Protein AF-A0A066WZS2-F1 (afdb_monomer_lite)

Secondary structure (DSSP, 8-state):
-HHHHHHHHHHHHHTTHHHHHHHHHHHTTT---TTS-HHHHHHHHHHHHHHHHIIIIIS---SSSPPPHHHHHHHHHHHHHHHHHTT----HHHHHHHHHHHHHHHHHH-TT----HHHHHHHHHHHHHHHHTT-SPPPPS----

Sequence (145 aa):
MAQTEANAAMNAMVSNADALRLEIRRRSKTFQPTSLSPSMNELLAHWKVRFDRFRHEILKKSPSETPTGEDVEACFWVMHRYMEKNGEKVSYWYYKNGLEVVLMNLTFYHHDFQWTAHNRLRLDGLFNRLFLSGVFKEEPKNITR

Radius of gyration: 15.4 Å; chains: 1; bounding box: 38×42×36 Å

Structure (mmCIF, N/CA/C/O backbone):
data_AF-A0A066WZS2-F1
#
_entry.id   AF-A0A066WZS2-F1
#
loop_
_atom_site.group_PDB
_atom_site.id
_atom_site.type_symbol
_atom_site.label_atom_id
_atom_site.label_alt_id
_atom_site.label_comp_id
_atom_site.label_asym_id
_atom_site.label_entity_id
_atom_site.label_seq_id
_atom_site.pdbx_PDB_ins_code
_atom_site.Cartn_x
_atom_site.Cartn_y
_atom_site.Cartn_z
_atom_site.occupancy
_atom_site.B_iso_or_equiv
_atom_site.auth_seq_id
_atom_site.auth_comp_id
_atom_site.auth_asym_id
_atom_site.auth_atom_id
_atom_site.pdbx_PDB_model_num
ATOM 1 N N . MET A 1 1 ? 6.261 -18.640 6.075 1.00 40.22 1 MET A N 1
ATOM 2 C CA . MET A 1 1 ? 7.458 -17.803 5.823 1.00 40.22 1 MET A CA 1
ATOM 3 C C . MET A 1 1 ? 7.118 -16.318 5.646 1.00 40.22 1 MET A C 1
ATOM 5 O O . MET A 1 1 ? 7.814 -15.508 6.231 1.00 40.22 1 MET A O 1
ATOM 9 N N . ALA A 1 2 ? 6.002 -15.945 5.001 1.00 44.50 2 ALA A N 1
ATOM 10 C CA . ALA A 1 2 ? 5.574 -14.540 4.849 1.00 44.50 2 ALA A CA 1
ATOM 11 C C . ALA A 1 2 ? 5.341 -13.745 6.164 1.00 44.50 2 ALA A C 1
ATOM 13 O O . ALA A 1 2 ? 5.506 -12.528 6.195 1.00 44.50 2 ALA A O 1
ATOM 14 N N . GLN A 1 3 ? 4.983 -14.410 7.273 1.00 40.94 3 GLN A N 1
ATOM 15 C CA . GLN A 1 3 ? 4.723 -13.754 8.567 1.00 40.94 3 GLN A CA 1
ATOM 16 C C . GLN A 1 3 ? 5.983 -13.112 9.181 1.00 40.94 3 GLN A C 1
ATOM 18 O O . GLN A 1 3 ? 5.901 -12.086 9.852 1.00 40.94 3 GLN A O 1
ATOM 23 N N . THR A 1 4 ? 7.151 -13.723 8.968 1.00 49.22 4 THR A N 1
ATOM 24 C CA . THR A 1 4 ? 8.422 -13.314 9.583 1.00 49.22 4 THR A CA 1
ATOM 25 C C . THR A 1 4 ? 8.996 -12.078 8.896 1.00 49.22 4 THR A C 1
ATOM 27 O O . THR A 1 4 ? 9.448 -11.148 9.561 1.00 49.22 4 THR A O 1
ATOM 30 N N . GLU A 1 5 ? 8.891 -12.031 7.569 1.00 46.72 5 GLU A N 1
ATOM 31 C CA . GLU A 1 5 ? 9.290 -10.885 6.749 1.00 46.72 5 GLU A CA 1
ATOM 32 C C . GLU A 1 5 ? 8.355 -9.692 6.968 1.00 46.72 5 GLU A C 1
ATOM 34 O O . GLU A 1 5 ? 8.823 -8.569 7.144 1.00 46.72 5 GLU A O 1
ATOM 39 N N . ALA A 1 6 ? 7.044 -9.936 7.088 1.00 43.59 6 ALA A N 1
ATOM 40 C CA . ALA A 1 6 ? 6.068 -8.903 7.431 1.00 43.59 6 ALA A CA 1
ATOM 41 C C . ALA A 1 6 ? 6.335 -8.274 8.813 1.00 43.59 6 ALA A C 1
ATOM 43 O O . ALA A 1 6 ? 6.190 -7.064 8.980 1.00 43.59 6 ALA A O 1
ATOM 44 N N . ASN A 1 7 ? 6.781 -9.061 9.797 1.00 49.69 7 ASN A N 1
ATOM 45 C CA . ASN A 1 7 ? 7.141 -8.549 11.123 1.00 49.69 7 ASN A CA 1
ATOM 46 C C . ASN A 1 7 ? 8.431 -7.710 11.101 1.00 49.69 7 ASN A C 1
ATOM 48 O O . ASN A 1 7 ? 8.503 -6.673 11.763 1.00 49.69 7 ASN A O 1
ATOM 52 N N . ALA A 1 8 ? 9.437 -8.120 10.321 1.00 57.03 8 ALA A N 1
ATOM 53 C CA . ALA A 1 8 ? 10.667 -7.349 10.135 1.00 57.03 8 ALA A CA 1
ATOM 54 C C . ALA A 1 8 ? 10.400 -6.022 9.402 1.00 57.03 8 ALA A C 1
ATOM 56 O O . ALA A 1 8 ? 10.869 -4.966 9.829 1.00 57.03 8 ALA A O 1
ATOM 57 N N . ALA A 1 9 ? 9.567 -6.066 8.361 1.00 52.78 9 ALA A N 1
ATOM 58 C CA . ALA A 1 9 ? 9.096 -4.907 7.612 1.00 52.78 9 ALA A CA 1
ATOM 59 C C . ALA A 1 9 ? 8.357 -3.896 8.502 1.00 52.78 9 ALA A C 1
ATOM 61 O O . ALA A 1 9 ? 8.594 -2.688 8.443 1.00 52.78 9 ALA A O 1
ATOM 62 N N . MET A 1 10 ? 7.500 -4.402 9.386 1.00 55.81 10 MET A N 1
ATOM 63 C CA . MET A 1 10 ? 6.742 -3.591 10.330 1.00 55.81 10 MET A CA 1
ATOM 64 C C . MET A 1 10 ? 7.653 -2.909 11.356 1.00 55.81 10 MET A C 1
ATOM 66 O O . MET A 1 10 ? 7.465 -1.731 11.645 1.00 55.81 10 MET A O 1
ATOM 70 N N . ASN A 1 11 ? 8.681 -3.598 11.859 1.00 60.25 11 ASN A N 1
ATOM 71 C CA . ASN A 1 11 ? 9.661 -2.999 12.770 1.00 60.25 11 ASN A CA 1
ATOM 72 C C . ASN A 1 11 ? 10.508 -1.914 12.085 1.00 60.25 11 ASN A C 1
ATOM 74 O O . ASN A 1 11 ? 10.768 -0.877 12.697 1.00 60.25 11 ASN A O 1
ATOM 78 N N . ALA A 1 12 ? 10.871 -2.112 10.813 1.00 61.94 12 ALA A N 1
ATOM 79 C CA . ALA A 1 12 ? 11.583 -1.108 10.028 1.00 61.94 12 ALA A CA 1
ATOM 80 C C . ALA A 1 12 ? 10.742 0.164 9.843 1.00 61.94 12 ALA A C 1
ATOM 82 O O . ALA A 1 12 ? 11.242 1.252 10.101 1.00 61.94 12 ALA A O 1
ATOM 83 N N . MET A 1 13 ? 9.453 0.043 9.501 1.00 53.56 13 MET A N 1
ATOM 84 C CA . MET A 1 13 ? 8.551 1.198 9.378 1.00 53.56 13 MET A CA 1
ATOM 85 C C . MET A 1 13 ? 8.323 1.932 10.707 1.00 53.56 13 MET A C 1
ATOM 87 O O . MET A 1 13 ? 8.309 3.164 10.724 1.00 53.56 13 MET A O 1
ATOM 91 N N . VAL A 1 14 ? 8.182 1.200 11.820 1.00 59.41 14 VAL A N 1
ATOM 92 C CA . VAL A 1 14 ? 8.020 1.788 13.166 1.00 59.41 14 VAL A CA 1
ATOM 93 C C . VAL A 1 14 ? 9.239 2.601 13.572 1.00 59.41 14 VAL A C 1
ATOM 95 O O . VAL A 1 14 ? 9.085 3.740 14.004 1.00 59.41 14 VAL A O 1
ATOM 98 N N . SER A 1 15 ? 10.443 2.060 13.373 1.00 61.81 15 SER A N 1
ATOM 99 C CA . SER A 1 15 ? 11.701 2.734 13.730 1.00 61.81 15 SER A CA 1
ATOM 100 C C . SER A 1 15 ? 11.899 4.080 13.023 1.00 61.81 15 SER A C 1
ATOM 102 O O . SER A 1 15 ? 12.762 4.869 13.394 1.00 61.81 15 SER A O 1
ATOM 104 N N . ASN A 1 16 ? 11.106 4.332 11.989 1.00 60.25 16 ASN A N 1
ATOM 105 C CA . ASN A 1 16 ? 11.344 5.330 10.972 1.00 60.25 16 ASN A CA 1
ATOM 106 C C . ASN A 1 16 ? 10.203 6.359 10.859 1.00 60.25 16 ASN A C 1
ATOM 108 O O . ASN A 1 16 ? 10.315 7.339 10.113 1.00 60.25 16 ASN A O 1
ATOM 112 N N . ALA A 1 17 ? 9.116 6.168 11.611 1.00 46.59 17 ALA A N 1
ATOM 113 C CA . ALA A 1 17 ? 7.882 6.945 11.517 1.00 46.59 17 ALA A CA 1
ATOM 114 C C . ALA A 1 17 ? 8.047 8.439 11.856 1.00 46.59 17 ALA A C 1
ATOM 116 O O . ALA A 1 17 ? 7.388 9.283 11.247 1.00 46.59 17 ALA A O 1
ATOM 117 N N . ASP A 1 18 ? 8.947 8.805 12.767 1.00 50.72 18 ASP A N 1
ATOM 118 C CA . ASP A 1 18 ? 9.150 10.216 13.125 1.00 50.72 18 ASP A CA 1
ATOM 119 C C . ASP A 1 18 ? 10.049 10.952 12.128 1.00 50.72 18 ASP A C 1
ATOM 121 O O . ASP A 1 18 ? 9.753 12.087 11.740 1.00 50.72 18 ASP A O 1
ATOM 125 N N . ALA A 1 19 ? 11.068 10.271 11.595 1.00 58.72 19 ALA A N 1
ATOM 126 C CA . ALA A 1 19 ? 11.844 10.771 10.460 1.00 58.72 19 ALA A CA 1
ATOM 127 C C . ALA A 1 19 ? 10.944 10.992 9.229 1.00 58.72 19 ALA A C 1
ATOM 129 O O . ALA A 1 19 ? 11.074 12.001 8.535 1.00 58.72 19 ALA A O 1
ATOM 130 N N . LEU A 1 20 ? 9.963 10.101 9.024 1.00 52.75 20 LEU A N 1
ATOM 131 C CA . LEU A 1 20 ? 8.958 10.207 7.965 1.00 52.75 20 LEU A CA 1
ATOM 132 C C . LEU A 1 20 ? 8.139 11.495 8.095 1.00 52.75 20 LEU A C 1
ATOM 134 O O . LEU A 1 20 ? 8.022 12.258 7.140 1.00 52.75 20 LEU A O 1
ATOM 138 N N . ARG A 1 21 ? 7.582 11.748 9.286 1.00 49.41 21 ARG A N 1
ATOM 139 C CA . ARG A 1 21 ? 6.764 12.940 9.565 1.00 49.41 21 ARG A CA 1
ATOM 140 C C . ARG A 1 21 ? 7.551 14.229 9.329 1.00 49.41 21 ARG A C 1
ATOM 142 O O . ARG A 1 21 ? 6.999 15.199 8.807 1.00 49.41 21 ARG A O 1
ATOM 149 N N . LEU A 1 22 ? 8.832 14.241 9.695 1.00 59.09 22 LEU A N 1
ATOM 150 C CA . LEU A 1 22 ? 9.693 15.410 9.540 1.00 59.09 22 LEU A CA 1
ATOM 151 C C . LEU A 1 22 ? 10.064 15.674 8.073 1.00 59.09 22 LEU A C 1
ATOM 153 O O . LEU A 1 22 ? 10.010 16.820 7.627 1.00 59.09 22 LEU A O 1
ATOM 157 N N . GLU A 1 23 ? 10.418 14.639 7.311 1.00 55.94 23 GLU A N 1
ATOM 158 C CA . GLU A 1 23 ? 10.786 14.776 5.897 1.00 55.94 23 GLU A CA 1
ATOM 159 C C . GLU A 1 23 ? 9.588 15.173 5.030 1.00 55.94 23 GLU A C 1
ATOM 161 O O . GLU A 1 23 ? 9.693 16.050 4.173 1.00 55.94 23 GLU A O 1
ATOM 166 N N . ILE A 1 24 ? 8.423 14.599 5.311 1.00 45.16 24 ILE A N 1
ATOM 167 C CA . ILE A 1 24 ? 7.159 14.969 4.682 1.00 45.16 24 ILE A CA 1
ATOM 168 C C . ILE A 1 24 ? 6.864 16.461 4.856 1.00 45.16 24 ILE A C 1
ATOM 170 O O . ILE A 1 24 ? 6.591 17.142 3.872 1.00 45.16 24 ILE A O 1
ATOM 174 N N . ARG A 1 25 ? 6.984 16.993 6.082 1.00 51.50 25 ARG A N 1
ATOM 175 C CA . ARG A 1 25 ? 6.805 18.432 6.356 1.00 51.50 25 ARG A CA 1
ATOM 176 C C . ARG A 1 25 ? 7.806 19.312 5.611 1.00 51.50 25 ARG A C 1
ATOM 178 O O . ARG A 1 25 ? 7.545 20.496 5.410 1.00 51.50 25 ARG A O 1
ATOM 185 N N . ARG A 1 26 ? 8.974 18.774 5.248 1.00 60.19 26 ARG A N 1
ATOM 186 C CA . ARG A 1 26 ? 9.972 19.484 4.437 1.00 60.19 26 ARG A CA 1
ATOM 187 C C . ARG A 1 26 ? 9.604 19.446 2.954 1.00 60.19 26 ARG A C 1
ATOM 189 O O . ARG A 1 26 ? 9.658 20.487 2.312 1.00 60.19 26 ARG A O 1
ATOM 196 N N . ARG A 1 27 ? 9.180 18.291 2.428 1.00 45.31 27 ARG A N 1
ATOM 197 C CA . ARG A 1 27 ? 8.814 18.117 1.009 1.00 45.31 27 ARG A CA 1
ATOM 198 C C . ARG A 1 27 ? 7.449 18.712 0.642 1.00 45.31 27 ARG A C 1
ATOM 200 O O . ARG A 1 27 ? 7.276 19.159 -0.488 1.00 45.31 27 ARG A O 1
ATOM 207 N N . SER A 1 28 ? 6.491 18.779 1.569 1.00 43.97 28 SER A N 1
ATOM 208 C CA . SER A 1 28 ? 5.190 19.427 1.325 1.00 43.97 28 SER A CA 1
ATOM 209 C C . SER A 1 28 ? 5.325 20.936 1.106 1.00 43.97 28 SER A C 1
ATOM 211 O O . SER A 1 28 ? 4.546 21.525 0.369 1.00 43.97 28 SER A O 1
ATOM 213 N N . LYS A 1 29 ? 6.366 21.562 1.670 1.00 50.03 29 LYS A N 1
ATOM 214 C CA . LYS A 1 29 ? 6.690 22.973 1.415 1.00 50.03 29 LYS A CA 1
ATOM 215 C C . LYS A 1 29 ? 7.225 23.229 0.003 1.00 50.03 29 LYS A C 1
ATOM 217 O O . LYS A 1 29 ? 7.169 24.365 -0.450 1.00 50.03 29 LYS A O 1
ATOM 222 N N . THR A 1 30 ? 7.747 22.205 -0.679 1.00 39.91 30 THR A N 1
ATOM 223 C CA . THR A 1 30 ? 8.355 22.331 -2.016 1.00 39.91 30 THR A CA 1
ATOM 224 C C . THR A 1 30 ? 7.433 21.901 -3.157 1.00 39.91 30 THR A C 1
ATOM 226 O O . THR A 1 30 ? 7.663 22.293 -4.295 1.00 39.91 30 THR A O 1
ATOM 229 N N . PHE A 1 31 ? 6.385 21.121 -2.876 1.00 36.44 31 PHE A N 1
ATOM 230 C CA . PHE A 1 31 ? 5.371 20.737 -3.858 1.00 36.44 31 PHE A CA 1
ATOM 231 C C . PHE A 1 31 ? 4.101 21.560 -3.630 1.00 36.44 31 PHE A C 1
ATOM 233 O O . PHE A 1 31 ? 3.365 21.311 -2.681 1.00 36.44 31 PHE A O 1
ATOM 240 N N . GLN A 1 32 ? 3.821 22.519 -4.511 1.00 33.16 32 GLN A N 1
ATOM 241 C CA . GLN A 1 32 ? 2.507 23.162 -4.610 1.00 33.16 32 GLN A CA 1
ATOM 242 C C . GLN A 1 32 ? 1.809 22.663 -5.885 1.00 33.16 32 GLN A C 1
ATOM 244 O O . GLN A 1 32 ? 2.015 23.244 -6.950 1.00 33.16 32 GLN A O 1
ATOM 249 N N . PRO A 1 33 ? 0.998 21.590 -5.825 1.00 36.44 33 PRO A N 1
ATOM 250 C CA . PRO A 1 33 ? 0.036 21.297 -6.872 1.00 36.44 33 PRO A CA 1
ATOM 251 C C . PRO A 1 33 ? -1.155 22.245 -6.721 1.00 36.44 33 PRO A C 1
ATOM 253 O O . PRO A 1 33 ? -1.817 22.308 -5.680 1.00 36.44 33 PRO A O 1
ATOM 256 N N . THR A 1 34 ? -1.421 22.986 -7.786 1.00 42.50 34 THR A N 1
ATOM 257 C CA . THR A 1 34 ? -2.601 23.823 -7.979 1.00 42.50 34 THR A CA 1
ATOM 258 C C . THR A 1 34 ? -3.863 22.955 -8.055 1.00 42.50 34 THR A C 1
ATOM 260 O O . THR A 1 34 ? -3.930 22.043 -8.874 1.00 42.50 34 THR A O 1
ATOM 263 N N . SER A 1 35 ? -4.857 23.274 -7.209 1.00 40.66 35 SER A N 1
ATOM 264 C CA . SER A 1 35 ? -6.301 22.913 -7.250 1.00 40.66 35 SER A CA 1
ATOM 265 C C . SER A 1 35 ? -6.887 22.158 -6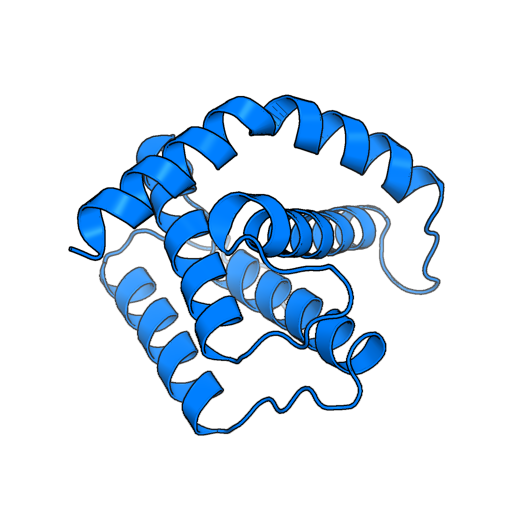.046 1.00 40.66 35 SER A C 1
ATOM 267 O O . SER A 1 35 ? -8.108 22.112 -5.929 1.00 40.66 35 SER A O 1
ATOM 269 N N . LEU A 1 36 ? -6.085 21.646 -5.107 1.00 38.69 36 LEU A N 1
ATOM 270 C CA . LEU A 1 36 ? -6.607 20.991 -3.896 1.00 38.69 36 LEU A CA 1
ATOM 271 C C . LEU A 1 36 ? -6.315 21.803 -2.632 1.00 38.69 36 LEU A C 1
ATOM 273 O O . LEU A 1 36 ? -5.350 22.568 -2.572 1.00 38.69 36 LEU A O 1
ATOM 277 N N . SER A 1 37 ? -7.164 21.646 -1.611 1.00 47.62 37 SER A N 1
ATOM 278 C CA . SER A 1 37 ? -6.961 22.310 -0.324 1.00 47.62 37 SER A CA 1
ATOM 279 C C . SER A 1 37 ? -5.607 21.895 0.285 1.00 47.62 37 SER A C 1
ATOM 281 O O . SER A 1 37 ? -5.174 20.751 0.107 1.00 47.62 37 SER A O 1
ATOM 283 N N . PRO A 1 38 ? -4.919 22.785 1.024 1.00 47.00 38 PRO A N 1
ATOM 284 C CA . PRO A 1 38 ? -3.611 22.487 1.612 1.00 47.00 38 PRO A CA 1
ATOM 285 C C . PRO A 1 38 ? -3.585 21.205 2.460 1.00 47.00 38 PRO A C 1
ATOM 287 O O . PRO A 1 38 ? -2.614 20.455 2.414 1.00 47.00 38 PRO A O 1
ATOM 290 N N . SER A 1 39 ? -4.679 20.905 3.168 1.00 54.22 39 SER A N 1
ATOM 291 C CA . SER A 1 39 ? -4.828 19.687 3.972 1.00 54.22 39 SER A CA 1
ATOM 292 C C . SER A 1 39 ? -4.946 18.416 3.125 1.00 54.22 39 SER A C 1
ATOM 294 O O . SER A 1 39 ? -4.392 17.382 3.502 1.00 54.22 39 SER A O 1
ATOM 296 N N . MET A 1 40 ? -5.615 18.475 1.967 1.00 51.00 40 MET A N 1
ATOM 297 C CA . MET A 1 40 ? -5.613 17.368 1.010 1.00 51.00 40 MET A CA 1
ATOM 298 C C . MET A 1 40 ? -4.222 17.185 0.408 1.00 51.00 40 MET A C 1
ATOM 300 O O . MET A 1 40 ? -3.723 16.069 0.427 1.00 51.00 40 MET A O 1
ATOM 304 N N . ASN A 1 41 ? -3.538 18.251 -0.013 1.00 55.88 41 ASN A N 1
ATOM 305 C CA . ASN A 1 41 ? -2.172 18.153 -0.541 1.00 55.88 41 ASN A CA 1
ATOM 306 C C . ASN A 1 41 ? -1.190 17.499 0.450 1.00 55.88 41 ASN A C 1
ATOM 308 O O . ASN A 1 41 ? -0.385 16.655 0.051 1.00 55.88 41 ASN A O 1
ATOM 312 N N . GLU A 1 42 ? -1.292 17.809 1.745 1.00 58.16 42 GLU A N 1
ATOM 313 C CA . GLU A 1 42 ? -0.515 17.123 2.786 1.00 58.16 42 GLU A CA 1
ATOM 314 C C . GLU A 1 42 ? -0.865 15.630 2.886 1.00 58.16 42 GLU A C 1
ATOM 316 O O . GLU A 1 42 ? 0.030 14.781 2.907 1.00 58.16 42 GLU A O 1
ATOM 321 N N . LEU A 1 43 ? -2.155 15.280 2.872 1.00 61.50 43 LEU A N 1
ATOM 322 C CA . LEU A 1 43 ? -2.615 13.889 2.925 1.00 61.50 43 LEU A CA 1
ATOM 323 C C . LEU A 1 43 ? -2.141 13.066 1.713 1.00 61.50 43 LEU A C 1
ATOM 325 O O . LEU A 1 43 ? -1.721 11.917 1.874 1.00 61.50 43 LEU A O 1
ATOM 329 N N . LEU A 1 44 ? -2.183 13.648 0.511 1.00 60.16 44 LEU A N 1
ATOM 330 C CA . LEU A 1 44 ? -1.718 13.007 -0.721 1.00 60.16 44 LEU A CA 1
ATOM 331 C C . LEU A 1 44 ? -0.186 12.852 -0.705 1.00 60.16 44 LEU A C 1
ATOM 333 O O . LEU A 1 44 ? 0.339 11.779 -1.010 1.00 60.16 44 LEU A O 1
ATOM 337 N N . ALA A 1 45 ? 0.555 13.869 -0.254 1.00 68.31 45 ALA A N 1
ATOM 338 C CA . ALA A 1 45 ? 2.006 13.770 -0.095 1.00 68.31 45 ALA A CA 1
ATOM 339 C C . ALA A 1 45 ? 2.405 12.647 0.882 1.00 68.31 45 ALA A C 1
ATOM 341 O O . ALA A 1 45 ? 3.405 11.959 0.662 1.00 68.31 45 ALA A O 1
ATOM 342 N N . HIS A 1 46 ? 1.608 12.395 1.927 1.00 79.31 46 HIS A N 1
ATOM 343 C CA . HIS A 1 46 ? 1.885 11.325 2.890 1.00 79.31 46 HIS A CA 1
ATOM 344 C C . HIS A 1 46 ? 1.857 9.935 2.253 1.00 79.31 46 HIS A C 1
ATOM 346 O O . HIS A 1 46 ? 2.719 9.111 2.558 1.00 79.31 46 HIS A O 1
ATOM 352 N N . TRP A 1 47 ? 0.879 9.656 1.391 1.00 84.75 47 TRP A N 1
ATOM 353 C CA . TRP A 1 47 ? 0.715 8.327 0.803 1.00 84.75 47 TRP A CA 1
ATOM 354 C C . TRP A 1 47 ? 1.805 7.992 -0.206 1.00 84.75 47 TRP A C 1
ATOM 356 O O . TRP A 1 47 ? 2.344 6.886 -0.154 1.00 84.75 47 TRP A O 1
ATOM 366 N N . LYS A 1 48 ? 2.216 8.963 -1.030 1.00 84.69 48 LYS A N 1
ATOM 367 C CA . LYS A 1 48 ? 3.370 8.792 -1.920 1.00 84.69 48 LYS A CA 1
ATOM 368 C C . LYS A 1 48 ? 4.632 8.453 -1.127 1.00 84.69 48 LYS A C 1
ATOM 370 O O . LYS A 1 48 ? 5.277 7.446 -1.395 1.00 84.69 48 LYS A O 1
ATOM 375 N N . VAL A 1 49 ? 4.964 9.263 -0.119 1.00 85.38 49 VAL A N 1
ATOM 376 C CA . VAL A 1 49 ? 6.202 9.076 0.653 1.00 85.38 49 VAL A CA 1
ATOM 377 C C . VAL A 1 49 ? 6.180 7.752 1.424 1.00 85.38 49 VAL A C 1
ATOM 379 O O . VAL A 1 49 ? 7.190 7.053 1.473 1.00 85.38 49 VAL A O 1
ATOM 382 N N . ARG A 1 50 ? 5.030 7.359 1.986 1.00 84.38 50 ARG A N 1
ATOM 383 C CA . ARG A 1 50 ? 4.864 6.047 2.637 1.00 84.38 50 ARG A CA 1
ATOM 384 C C . ARG A 1 50 ? 5.097 4.894 1.669 1.00 84.38 50 ARG A C 1
ATOM 386 O O . ARG A 1 50 ? 5.785 3.945 2.033 1.00 84.38 50 ARG A O 1
ATOM 393 N N . PHE A 1 51 ? 4.550 4.984 0.460 1.00 90.38 51 PHE A N 1
ATOM 394 C CA . PHE A 1 51 ? 4.696 3.943 -0.549 1.00 90.38 51 PHE A CA 1
ATOM 395 C C . PHE A 1 51 ? 6.132 3.851 -1.089 1.00 90.38 51 PHE A C 1
ATOM 397 O O . PHE A 1 51 ? 6.692 2.757 -1.144 1.00 90.38 51 PHE A O 1
ATOM 404 N N . ASP A 1 52 ? 6.777 4.981 -1.396 1.00 88.44 52 ASP A N 1
ATOM 405 C CA . ASP A 1 52 ? 8.185 5.015 -1.824 1.00 88.44 52 ASP A CA 1
ATOM 406 C C . ASP A 1 52 ? 9.100 4.385 -0.765 1.00 88.44 52 ASP A C 1
ATOM 408 O O . ASP A 1 52 ? 9.999 3.598 -1.068 1.00 88.44 52 ASP A O 1
ATOM 412 N N . ARG A 1 53 ? 8.831 4.685 0.507 1.00 84.62 53 ARG A N 1
ATOM 413 C CA . ARG A 1 53 ? 9.575 4.122 1.626 1.00 84.62 53 ARG A CA 1
ATOM 414 C C . ARG A 1 53 ? 9.309 2.638 1.820 1.00 84.62 53 ARG A C 1
ATOM 416 O O . ARG A 1 53 ? 10.255 1.892 2.033 1.00 84.62 53 ARG A O 1
ATOM 423 N N . PHE A 1 54 ? 8.055 2.200 1.718 1.00 88.31 54 PHE A N 1
ATOM 424 C CA . PHE A 1 54 ? 7.706 0.781 1.717 1.00 88.31 54 PHE A CA 1
ATOM 425 C C . PHE A 1 54 ? 8.510 0.035 0.645 1.00 88.31 54 PHE A C 1
ATOM 427 O O . PHE A 1 54 ? 9.180 -0.953 0.936 1.00 88.31 54 PHE A O 1
ATOM 434 N N . ARG A 1 55 ? 8.545 0.557 -0.580 1.00 90.44 55 ARG A N 1
ATOM 435 C CA . ARG A 1 55 ? 9.331 -0.041 -1.661 1.00 90.44 55 ARG A CA 1
ATOM 436 C C . ARG A 1 55 ? 10.819 -0.119 -1.343 1.00 90.44 55 ARG A C 1
ATOM 438 O O . ARG A 1 55 ? 11.425 -1.172 -1.519 1.00 90.44 55 ARG A O 1
ATOM 445 N N . HIS A 1 56 ? 11.397 0.980 -0.871 1.00 86.44 56 HIS A N 1
ATOM 446 C CA . HIS A 1 56 ? 12.829 1.052 -0.615 1.00 86.44 56 HIS A CA 1
ATOM 447 C C . HIS A 1 56 ? 13.254 0.216 0.601 1.00 86.44 56 HIS A C 1
ATOM 449 O O . HIS A 1 56 ? 14.233 -0.525 0.556 1.00 86.44 56 HIS A O 1
ATOM 455 N N . GLU A 1 57 ? 12.522 0.317 1.707 1.00 82.12 57 GLU A N 1
ATOM 456 C CA . GLU A 1 57 ? 12.922 -0.269 2.985 1.00 82.12 57 GLU A CA 1
ATOM 457 C C . GLU A 1 57 ? 12.426 -1.699 3.172 1.00 82.12 57 GLU A C 1
ATOM 459 O O . GLU A 1 57 ? 13.123 -2.481 3.819 1.00 82.12 57 GLU A O 1
ATOM 464 N N . ILE A 1 58 ? 11.264 -2.047 2.613 1.00 80.75 58 ILE A N 1
ATOM 465 C CA . ILE A 1 58 ? 10.643 -3.364 2.793 1.00 80.75 58 ILE A CA 1
ATOM 466 C C . ILE A 1 58 ? 10.891 -4.238 1.576 1.00 80.75 58 ILE A C 1
ATOM 468 O O . ILE A 1 58 ? 11.477 -5.306 1.713 1.00 80.75 58 ILE A O 1
ATOM 472 N N . LEU A 1 59 ? 10.506 -3.773 0.389 1.00 82.81 59 LEU A N 1
ATOM 473 C CA . LEU A 1 59 ? 10.692 -4.564 -0.829 1.00 82.81 59 LEU A CA 1
ATOM 474 C C . LEU A 1 59 ? 12.133 -4.533 -1.350 1.00 82.81 59 LEU A C 1
ATOM 476 O O . LEU A 1 59 ? 12.470 -5.313 -2.234 1.00 82.81 59 LEU A O 1
ATOM 480 N N . LYS A 1 60 ? 12.976 -3.634 -0.819 1.00 87.56 60 LYS A N 1
ATOM 481 C CA . LYS A 1 60 ? 14.358 -3.403 -1.277 1.00 87.56 60 LYS A CA 1
ATOM 482 C C . LYS A 1 60 ? 14.446 -3.097 -2.778 1.00 87.56 60 LYS A C 1
ATOM 484 O O . LYS A 1 60 ? 15.478 -3.334 -3.399 1.00 87.56 60 LYS A O 1
ATOM 489 N N . LYS A 1 61 ? 13.375 -2.529 -3.341 1.00 86.69 61 LYS A N 1
ATOM 490 C CA . LYS A 1 61 ? 13.280 -2.155 -4.755 1.00 86.69 61 LYS A CA 1
ATOM 491 C C . LYS A 1 61 ? 13.924 -0.799 -4.997 1.00 86.69 61 LYS A C 1
ATOM 493 O O . LYS A 1 61 ? 13.833 0.109 -4.161 1.00 86.69 61 LYS A O 1
ATOM 498 N N . SER A 1 62 ? 14.559 -0.648 -6.155 1.00 87.56 62 SER A N 1
ATOM 499 C CA . SER A 1 62 ? 15.114 0.645 -6.559 1.00 87.56 62 SER A CA 1
ATOM 500 C C . SER A 1 62 ? 13.984 1.624 -6.925 1.00 87.56 62 SER A C 1
ATOM 502 O O . SER A 1 62 ? 12.869 1.190 -7.234 1.00 87.56 62 SER A O 1
ATOM 504 N N . PRO A 1 63 ? 14.234 2.948 -6.926 1.00 85.19 63 PRO A N 1
ATOM 505 C CA . PRO A 1 63 ? 13.241 3.927 -7.369 1.00 85.19 63 PRO A CA 1
ATOM 506 C C . PRO A 1 63 ? 12.846 3.784 -8.844 1.00 85.19 63 PRO A C 1
ATOM 508 O O . PRO A 1 63 ? 11.733 4.153 -9.201 1.00 85.19 63 PRO A O 1
ATOM 511 N N . SER A 1 64 ? 13.739 3.264 -9.693 1.00 86.56 64 SER A N 1
ATOM 512 C CA . SER A 1 64 ? 13.496 3.089 -11.131 1.00 86.56 64 SER A CA 1
ATOM 513 C C . SER A 1 64 ? 12.745 1.803 -11.468 1.00 86.56 64 SER A C 1
ATOM 515 O O . SER A 1 64 ? 12.148 1.714 -12.535 1.00 86.56 64 SER A O 1
ATOM 517 N N . GLU A 1 65 ? 12.752 0.814 -10.575 1.00 91.00 65 GLU A N 1
ATOM 518 C CA . GLU A 1 65 ? 12.015 -0.432 -10.767 1.00 91.00 65 GLU A CA 1
ATOM 519 C C . GLU A 1 65 ? 10.506 -0.163 -10.814 1.00 91.00 65 GLU A C 1
ATOM 521 O O . GLU A 1 65 ? 9.989 0.618 -10.017 1.00 91.00 65 GLU A O 1
ATOM 526 N N . THR A 1 66 ? 9.781 -0.788 -11.739 1.00 92.56 66 THR A N 1
ATOM 527 C CA . THR A 1 66 ? 8.327 -0.609 -11.851 1.00 92.56 66 THR A CA 1
ATOM 528 C C . THR A 1 66 ? 7.610 -1.467 -10.806 1.00 92.56 66 THR A C 1
ATOM 530 O O . THR A 1 66 ? 7.779 -2.688 -10.806 1.00 92.56 66 THR A O 1
ATOM 533 N N . PRO A 1 67 ? 6.802 -0.877 -9.907 1.00 92.12 67 PRO A N 1
ATOM 534 C CA . PRO A 1 67 ? 6.037 -1.645 -8.924 1.00 92.12 67 PRO A CA 1
ATOM 535 C C . PRO A 1 67 ? 4.931 -2.469 -9.571 1.00 92.12 67 PRO A C 1
ATOM 537 O O . PRO A 1 67 ? 4.403 -2.090 -10.612 1.00 92.12 67 PRO A O 1
ATOM 540 N N . THR A 1 68 ? 4.525 -3.560 -8.932 1.00 92.06 68 THR A N 1
ATOM 541 C CA . THR A 1 68 ? 3.377 -4.365 -9.369 1.00 92.06 68 THR A CA 1
ATOM 542 C C . THR A 1 68 ? 2.117 -4.034 -8.570 1.00 92.06 68 THR A C 1
ATOM 544 O O . THR A 1 68 ? 2.150 -3.316 -7.566 1.00 92.06 68 THR A O 1
ATOM 547 N N . GLY A 1 69 ? 0.971 -4.570 -9.000 1.00 87.75 69 GLY A N 1
ATOM 548 C CA . GLY A 1 69 ? -0.266 -4.454 -8.227 1.00 87.75 69 GLY A CA 1
ATOM 549 C C . GLY A 1 69 ? -0.178 -5.130 -6.857 1.00 87.75 69 GLY A C 1
ATOM 550 O O . GLY A 1 69 ? -0.735 -4.623 -5.884 1.00 87.75 69 GLY A O 1
ATOM 551 N N . GLU A 1 70 ? 0.571 -6.229 -6.758 1.00 87.00 70 GLU A N 1
ATOM 552 C CA . GLU A 1 70 ? 0.855 -6.917 -5.499 1.00 87.00 70 GLU A CA 1
ATOM 553 C C . GLU A 1 70 ? 1.669 -6.053 -4.537 1.00 87.00 70 GLU A C 1
ATOM 555 O O . GLU A 1 70 ? 1.392 -6.074 -3.340 1.00 87.00 70 GLU A O 1
ATOM 560 N N . ASP A 1 71 ? 2.628 -5.263 -5.033 1.00 89.88 71 ASP A N 1
ATOM 561 C CA . ASP A 1 71 ? 3.392 -4.337 -4.188 1.00 89.88 71 ASP A CA 1
ATOM 562 C C . ASP A 1 71 ? 2.469 -3.290 -3.545 1.00 89.88 71 ASP A C 1
ATOM 564 O O . ASP A 1 71 ? 2.622 -2.946 -2.370 1.00 89.88 71 ASP A O 1
ATOM 568 N N . VAL A 1 72 ? 1.483 -2.798 -4.304 1.00 92.00 72 VAL A N 1
ATOM 569 C CA . VAL A 1 72 ? 0.463 -1.868 -3.800 1.00 92.00 72 VAL A CA 1
ATOM 570 C C . VAL A 1 72 ? -0.378 -2.546 -2.723 1.00 92.00 72 VAL A C 1
ATOM 572 O O . VAL A 1 72 ? -0.488 -2.015 -1.620 1.00 92.00 72 VAL A O 1
ATOM 575 N N . GLU A 1 73 ? -0.919 -3.736 -2.993 1.00 87.19 73 GLU A N 1
ATOM 576 C CA . GLU A 1 73 ? -1.697 -4.498 -2.007 1.00 87.19 73 GLU A CA 1
ATOM 577 C C . GLU A 1 73 ? -0.903 -4.760 -0.720 1.00 87.19 73 GLU A C 1
ATOM 579 O O . GLU A 1 73 ? -1.400 -4.503 0.382 1.00 87.19 73 GLU A O 1
ATOM 584 N N . ALA A 1 74 ? 0.350 -5.199 -0.851 1.00 84.88 74 ALA A N 1
ATOM 585 C CA . ALA A 1 74 ? 1.240 -5.456 0.271 1.00 84.88 74 ALA A CA 1
ATOM 586 C C . ALA A 1 74 ? 1.495 -4.189 1.099 1.00 84.88 74 ALA A C 1
ATOM 588 O O . ALA A 1 74 ? 1.473 -4.252 2.331 1.00 84.88 74 ALA A O 1
ATOM 589 N N . CYS A 1 75 ? 1.662 -3.029 0.456 1.00 89.69 75 CYS A N 1
ATOM 590 C CA . CYS A 1 75 ? 1.795 -1.759 1.163 1.00 89.69 75 CYS A CA 1
ATOM 591 C C . CYS A 1 75 ? 0.564 -1.466 2.032 1.00 89.69 75 CYS A C 1
ATOM 593 O O . CYS A 1 75 ? 0.713 -1.127 3.207 1.00 89.69 75 CYS A O 1
ATOM 595 N N . PHE A 1 76 ? -0.652 -1.608 1.494 1.00 89.25 76 PHE A N 1
ATOM 596 C CA . PHE A 1 76 ? -1.879 -1.365 2.264 1.00 89.25 76 PHE A CA 1
ATOM 597 C C . PHE A 1 76 ? -2.038 -2.352 3.420 1.00 89.25 76 PHE A C 1
ATOM 599 O O . PHE A 1 76 ? -2.414 -1.948 4.521 1.00 89.25 76 PHE A O 1
ATOM 606 N N . TRP A 1 77 ? -1.691 -3.621 3.206 1.00 83.50 77 TRP A N 1
ATOM 607 C CA . TRP A 1 77 ? -1.696 -4.625 4.265 1.00 83.50 77 TRP A CA 1
ATOM 608 C C . TRP A 1 77 ? -0.722 -4.287 5.401 1.00 83.50 77 TRP A C 1
ATOM 610 O O . TRP A 1 77 ? -1.105 -4.293 6.572 1.00 83.50 77 TRP A O 1
ATOM 620 N N . VAL A 1 78 ? 0.527 -3.943 5.074 1.00 81.88 78 VAL A N 1
ATOM 621 C CA . VAL A 1 78 ? 1.547 -3.594 6.075 1.00 81.88 78 VAL A CA 1
ATOM 622 C C . VAL A 1 78 ? 1.173 -2.318 6.824 1.00 81.88 78 VAL A C 1
ATOM 624 O O . VAL A 1 78 ? 1.251 -2.283 8.053 1.00 81.88 78 VAL A O 1
ATOM 627 N N . MET A 1 79 ? 0.703 -1.291 6.113 1.00 82.31 79 MET A N 1
ATOM 628 C CA . MET A 1 79 ? 0.222 -0.053 6.727 1.00 82.31 79 MET A CA 1
ATOM 629 C C . MET A 1 79 ? -0.939 -0.312 7.689 1.00 82.31 79 MET A C 1
ATOM 631 O O . MET A 1 79 ? -0.978 0.271 8.772 1.00 82.31 79 MET A O 1
ATOM 635 N N . HIS A 1 80 ? -1.856 -1.211 7.328 1.00 80.12 80 HIS A N 1
ATOM 636 C CA . HIS A 1 80 ? -2.949 -1.602 8.204 1.00 80.12 80 HIS A CA 1
ATOM 637 C C . HIS A 1 80 ? -2.459 -2.270 9.489 1.00 80.12 80 HIS A C 1
ATOM 639 O O . HIS A 1 80 ? -2.814 -1.829 10.580 1.00 80.12 80 HIS A O 1
ATOM 645 N N . ARG A 1 81 ? -1.578 -3.268 9.378 1.00 76.06 81 ARG A N 1
ATOM 646 C CA . ARG A 1 81 ? -0.996 -3.967 10.537 1.00 76.06 81 ARG A CA 1
ATOM 647 C C . ARG A 1 81 ? -0.210 -3.030 11.452 1.00 76.06 81 ARG A C 1
ATOM 649 O O . ARG A 1 81 ? -0.265 -3.161 12.67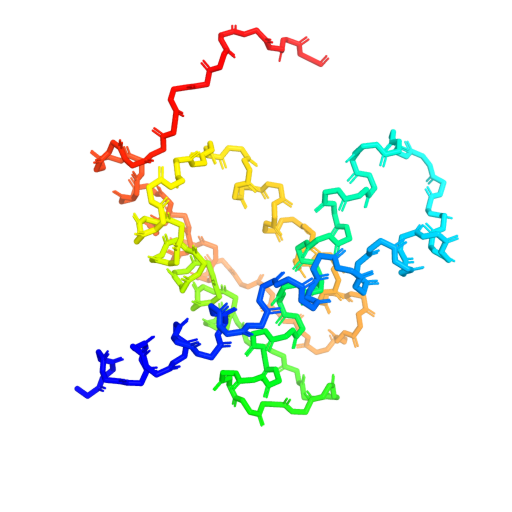4 1.00 76.06 81 ARG A O 1
ATOM 656 N N . TYR A 1 82 ? 0.489 -2.060 10.868 1.00 75.50 82 TYR A N 1
ATOM 657 C CA . TYR A 1 82 ? 1.160 -1.001 11.611 1.00 75.50 82 TYR A CA 1
ATOM 658 C C . TYR A 1 82 ? 0.166 -0.153 12.419 1.00 75.50 82 TYR A C 1
ATOM 660 O O . TYR A 1 82 ? 0.377 0.073 13.609 1.00 75.50 82 TYR A O 1
ATOM 668 N N . MET A 1 83 ? -0.918 0.307 11.793 1.00 72.19 83 MET A N 1
ATOM 669 C CA . MET A 1 83 ? -1.938 1.129 12.455 1.00 72.19 83 MET A CA 1
ATOM 670 C C . MET A 1 83 ? -2.656 0.350 13.562 1.00 72.19 83 MET A C 1
ATOM 672 O O . MET A 1 83 ? -2.783 0.854 14.676 1.00 72.19 83 MET A O 1
ATOM 676 N N . GLU A 1 84 ? -3.016 -0.907 13.293 1.00 69.88 84 GLU A N 1
ATOM 677 C CA . GLU A 1 84 ? -3.617 -1.828 14.262 1.00 69.88 84 GLU A CA 1
ATOM 678 C C . GLU A 1 84 ? -2.738 -1.987 15.513 1.00 69.88 84 GLU A C 1
ATOM 680 O O . GLU A 1 84 ? -3.217 -1.785 16.629 1.00 69.88 84 GLU A O 1
ATOM 685 N N . LYS A 1 85 ? -1.433 -2.261 15.346 1.00 70.56 85 LYS A N 1
ATOM 686 C CA . LYS A 1 85 ? -0.487 -2.394 16.472 1.00 70.56 85 LYS A CA 1
ATOM 687 C C . LYS A 1 85 ? -0.394 -1.125 17.322 1.00 70.56 85 LYS A C 1
ATOM 689 O O . LYS A 1 85 ? -0.174 -1.221 18.526 1.00 70.56 85 LYS A O 1
ATOM 694 N N . ASN A 1 86 ? -0.542 0.045 16.709 1.00 66.88 86 ASN A N 1
ATOM 695 C CA . ASN A 1 86 ? -0.480 1.331 17.403 1.00 66.88 86 ASN A CA 1
ATOM 696 C C . ASN A 1 86 ? -1.848 1.796 17.939 1.00 66.88 86 ASN A C 1
ATOM 698 O O . ASN A 1 86 ? -1.956 2.913 18.439 1.00 66.88 86 ASN A O 1
ATOM 702 N N . GLY A 1 87 ? -2.900 0.974 17.832 1.00 65.00 87 G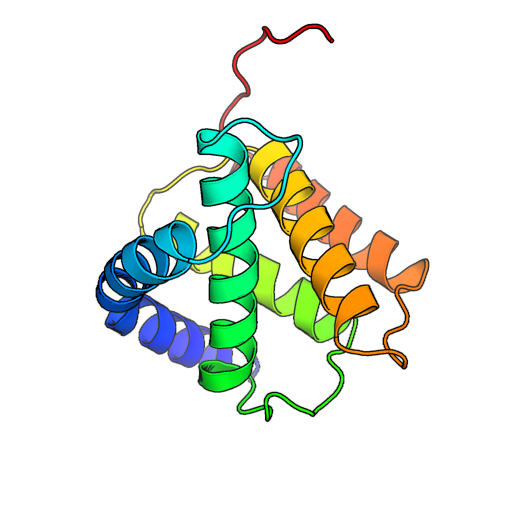LY A N 1
ATOM 703 C CA . GLY A 1 87 ? -4.256 1.341 18.255 1.00 65.00 87 GLY A CA 1
ATOM 704 C C . GLY A 1 87 ? -4.890 2.448 17.403 1.00 65.00 87 GLY A C 1
ATOM 705 O O . GLY A 1 87 ? -5.916 3.020 17.779 1.00 65.00 87 GLY A O 1
ATOM 706 N N . GLU A 1 88 ? -4.304 2.767 16.248 1.00 66.62 88 GLU A N 1
ATOM 707 C CA . GLU A 1 88 ? -4.828 3.763 15.325 1.00 66.62 88 GLU A CA 1
ATOM 708 C C . GLU A 1 88 ? -5.907 3.123 14.448 1.00 66.62 88 GLU A C 1
ATOM 710 O O . GLU A 1 88 ? -5.622 2.342 13.543 1.00 66.62 88 GLU A O 1
ATOM 715 N N . LYS A 1 89 ? -7.173 3.486 14.671 1.00 65.69 89 LYS A N 1
ATOM 716 C CA . LYS A 1 89 ? -8.232 3.182 13.701 1.00 65.69 89 LYS A CA 1
ATOM 717 C C . LYS A 1 89 ? -8.276 4.272 12.623 1.00 65.69 89 LYS A C 1
ATOM 719 O O . LYS A 1 89 ? -8.321 5.467 12.938 1.00 65.69 89 LYS A O 1
ATOM 724 N N . VAL A 1 90 ? -8.306 3.863 11.362 1.00 71.81 90 VAL A N 1
ATOM 725 C CA . VAL A 1 90 ? -8.441 4.735 10.180 1.00 71.81 90 VAL A CA 1
ATOM 726 C C . VAL A 1 90 ? -9.790 4.501 9.507 1.00 71.81 90 VAL A C 1
ATOM 728 O O . VAL A 1 90 ? -10.423 3.485 9.763 1.00 71.81 90 VAL A O 1
ATOM 731 N N . SER A 1 91 ? -10.287 5.445 8.709 1.00 74.56 91 SER A N 1
ATOM 732 C CA . SER A 1 91 ? -11.544 5.258 7.969 1.00 74.56 91 SER A CA 1
ATOM 733 C C . SER A 1 91 ? -11.317 4.505 6.656 1.00 74.56 91 SER A C 1
ATOM 735 O O . SER A 1 91 ? -10.196 4.439 6.148 1.00 74.56 91 SER A O 1
ATOM 737 N N . TYR A 1 92 ? -12.392 3.978 6.071 1.00 77.25 92 TYR A N 1
ATOM 738 C CA . TYR A 1 92 ? -12.350 3.363 4.745 1.00 77.25 92 TYR A CA 1
ATOM 739 C C . TYR A 1 92 ? -11.941 4.378 3.664 1.00 77.25 92 TYR A C 1
ATOM 741 O O . TYR A 1 92 ? -11.040 4.106 2.864 1.00 77.25 92 TYR A O 1
ATOM 749 N N . TRP A 1 93 ? -12.515 5.589 3.694 1.00 76.19 93 TRP A N 1
ATOM 750 C CA . TRP A 1 93 ? -12.128 6.676 2.783 1.00 76.19 93 TRP A CA 1
ATOM 751 C C . TRP A 1 93 ? -10.647 7.034 2.844 1.00 76.19 93 TRP A C 1
ATOM 753 O O . TRP A 1 93 ? -10.050 7.355 1.819 1.00 76.19 93 TRP A O 1
ATOM 763 N N . TYR A 1 94 ? -10.022 6.934 4.018 1.00 80.56 94 TYR A N 1
ATOM 764 C CA . TYR A 1 94 ? -8.591 7.183 4.148 1.00 80.56 94 TYR A CA 1
ATOM 765 C C . TYR A 1 94 ? -7.760 6.223 3.281 1.00 80.56 94 TYR A C 1
ATOM 767 O O . TYR A 1 94 ? -6.780 6.645 2.663 1.00 80.56 94 TYR A O 1
ATOM 775 N N . TYR A 1 95 ? -8.166 4.953 3.185 1.00 83.62 95 TYR A N 1
ATOM 776 C CA . TYR A 1 95 ? -7.515 3.965 2.319 1.00 83.62 95 TYR A CA 1
ATOM 777 C C . TYR A 1 95 ? -7.881 4.129 0.849 1.00 83.62 95 TYR A C 1
ATOM 779 O O . TYR A 1 95 ? -6.998 4.000 0.003 1.00 83.62 95 TYR A O 1
ATOM 787 N N . LYS A 1 96 ? -9.133 4.471 0.526 1.00 83.38 96 LYS A N 1
ATOM 788 C CA . LYS A 1 96 ? -9.527 4.762 -0.862 1.00 83.38 96 LYS A CA 1
ATOM 789 C C . LYS A 1 96 ? -8.759 5.948 -1.442 1.00 83.38 96 LYS A C 1
ATOM 791 O O . LYS A 1 96 ? -8.168 5.809 -2.509 1.00 83.38 96 LYS A O 1
ATOM 796 N N . ASN A 1 97 ? -8.671 7.050 -0.702 1.00 82.62 97 ASN A N 1
ATOM 797 C CA . ASN A 1 97 ? -7.911 8.225 -1.129 1.00 82.62 97 ASN A CA 1
ATOM 798 C C . ASN A 1 97 ? -6.412 7.915 -1.214 1.00 82.62 97 ASN A C 1
ATOM 800 O O . ASN A 1 97 ? -5.733 8.345 -2.142 1.00 82.62 97 ASN A O 1
ATOM 804 N N . GLY A 1 98 ? -5.886 7.127 -0.271 1.00 86.88 98 GLY A N 1
ATOM 805 C CA . GLY A 1 98 ? -4.498 6.678 -0.332 1.00 86.88 98 GLY A CA 1
ATOM 806 C C . GLY A 1 98 ? -4.190 5.853 -1.574 1.00 86.88 98 GLY A C 1
ATOM 807 O O . GLY A 1 98 ? -3.135 6.027 -2.182 1.00 86.88 98 GLY A O 1
ATOM 808 N N . LEU A 1 99 ? -5.111 4.974 -1.970 1.00 89.94 99 LEU A N 1
ATOM 809 C CA . LEU A 1 99 ? -4.951 4.154 -3.162 1.00 89.94 99 LEU A CA 1
ATOM 810 C C . LEU A 1 99 ? -4.909 5.023 -4.412 1.00 89.94 99 LEU A C 1
ATOM 812 O O . LEU A 1 99 ? -4.006 4.864 -5.224 1.00 89.94 99 LEU A O 1
ATOM 816 N N . GLU A 1 100 ? -5.853 5.950 -4.552 1.00 87.88 100 GLU A N 1
ATOM 817 C CA . GLU A 1 100 ? -5.917 6.850 -5.702 1.00 87.88 100 GLU A CA 1
ATOM 818 C C . GLU A 1 100 ? -4.607 7.623 -5.891 1.00 87.88 100 GLU A C 1
ATOM 820 O O . GLU A 1 100 ? -4.058 7.655 -6.990 1.00 87.88 100 GLU A O 1
ATOM 825 N N . VAL A 1 101 ? -4.034 8.138 -4.800 1.00 86.38 101 VAL A N 1
ATOM 826 C CA . VAL A 1 101 ? -2.721 8.794 -4.819 1.00 86.38 101 VAL A CA 1
ATOM 827 C C . VAL A 1 101 ? -1.630 7.867 -5.313 1.00 86.38 101 VAL A C 1
ATOM 829 O O . VAL A 1 101 ? -0.836 8.260 -6.168 1.00 86.38 101 VAL A O 1
ATOM 832 N N . VAL A 1 102 ? -1.536 6.668 -4.734 1.00 90.69 102 VAL A N 1
ATOM 833 C CA . VAL A 1 102 ? -0.485 5.713 -5.088 1.00 90.69 102 VAL A CA 1
ATOM 834 C C . VAL A 1 102 ? -0.598 5.365 -6.567 1.00 90.69 102 VAL A C 1
ATOM 836 O O . VAL A 1 102 ? 0.398 5.455 -7.277 1.00 90.69 102 VAL A O 1
ATOM 839 N N . LEU A 1 103 ? -1.804 5.075 -7.056 1.00 90.94 103 LEU A N 1
ATOM 840 C CA . LEU A 1 103 ? -2.035 4.767 -8.465 1.00 90.94 103 LEU A CA 1
ATOM 841 C C . LEU A 1 103 ? -1.687 5.945 -9.374 1.00 90.94 103 LEU A C 1
ATOM 843 O O . LEU A 1 103 ? -0.951 5.743 -10.332 1.00 90.94 103 LEU A O 1
ATOM 847 N N . MET A 1 104 ? -2.128 7.163 -9.048 1.00 87.44 104 MET A N 1
ATOM 848 C CA . MET A 1 104 ? -1.812 8.360 -9.833 1.00 87.44 104 MET A CA 1
ATOM 849 C C . MET A 1 104 ? -0.297 8.575 -9.943 1.00 87.44 104 MET A C 1
ATOM 851 O O . MET A 1 104 ? 0.229 8.819 -11.030 1.00 87.44 104 MET A O 1
ATOM 855 N N . ASN A 1 105 ? 0.429 8.431 -8.831 1.00 86.50 105 ASN A N 1
ATOM 856 C CA . ASN A 1 105 ? 1.886 8.550 -8.824 1.00 86.50 105 ASN A CA 1
ATOM 857 C C . ASN A 1 105 ? 2.549 7.438 -9.642 1.00 86.50 105 ASN A C 1
ATOM 859 O O . ASN A 1 105 ? 3.466 7.713 -10.410 1.00 86.50 105 ASN A O 1
ATOM 863 N N . LEU A 1 106 ? 2.084 6.1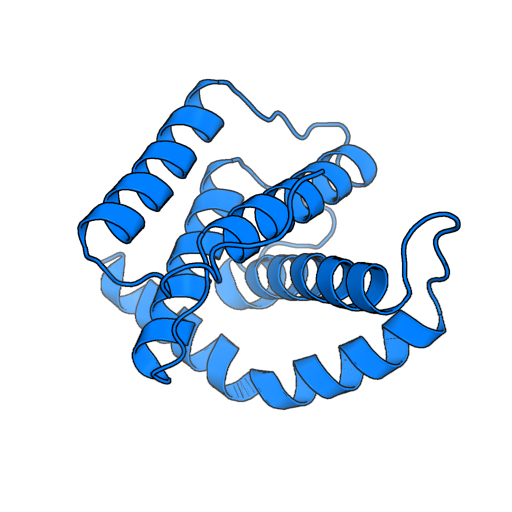97 -9.511 1.00 89.62 106 LEU A N 1
ATOM 864 C CA . LEU A 1 106 ? 2.618 5.073 -10.275 1.00 89.62 106 LEU A CA 1
ATOM 865 C C . LEU A 1 106 ? 2.420 5.269 -11.775 1.00 89.62 106 LEU A C 1
ATOM 867 O O . LEU A 1 106 ? 3.378 5.131 -12.524 1.00 89.62 106 LEU A O 1
ATOM 871 N N . THR A 1 107 ? 1.227 5.684 -12.200 1.00 87.69 107 THR A N 1
ATOM 872 C CA . THR A 1 107 ? 0.950 5.982 -13.610 1.00 87.69 107 THR A CA 1
ATOM 873 C C . THR A 1 107 ? 1.777 7.148 -14.149 1.00 87.69 107 THR A C 1
ATOM 875 O O . THR A 1 107 ? 2.084 7.176 -15.336 1.00 87.69 107 THR A O 1
ATOM 878 N N . PHE A 1 108 ? 2.152 8.107 -13.295 1.00 86.31 108 PHE A N 1
ATOM 879 C CA . PHE A 1 108 ? 2.947 9.264 -13.703 1.00 86.31 108 PHE A CA 1
ATOM 880 C C . PHE A 1 108 ? 4.445 8.947 -13.808 1.00 86.31 108 PHE A C 1
ATOM 882 O O . PHE A 1 108 ? 5.094 9.371 -14.758 1.00 86.31 108 PHE A O 1
ATOM 889 N N . TYR A 1 109 ? 5.004 8.216 -12.837 1.00 87.19 109 TYR A N 1
ATOM 890 C CA . TYR A 1 109 ? 6.447 7.955 -12.755 1.00 87.19 109 TYR A CA 1
ATOM 891 C C . TYR A 1 109 ? 6.885 6.632 -13.401 1.00 87.19 109 TYR A C 1
ATOM 893 O O . TYR A 1 109 ? 8.069 6.471 -13.689 1.00 87.19 109 TYR A O 1
ATOM 901 N N . HIS A 1 110 ? 5.966 5.691 -13.632 1.00 89.38 110 HIS A N 1
ATOM 902 C CA . HIS A 1 110 ? 6.260 4.374 -14.197 1.00 89.38 110 HIS A CA 1
ATOM 903 C C . HIS A 1 110 ? 5.337 4.088 -15.385 1.00 89.38 110 HIS A C 1
ATOM 905 O O . HIS A 1 110 ? 4.234 3.576 -15.220 1.00 89.38 110 HIS A O 1
ATOM 911 N N . HIS A 1 111 ? 5.800 4.395 -16.598 1.00 87.31 111 HIS A N 1
ATOM 912 C CA . HIS A 1 111 ? 5.003 4.231 -17.823 1.00 87.31 111 HIS A CA 1
ATOM 913 C C . HIS A 1 111 ? 4.549 2.786 -18.079 1.00 87.31 111 HIS A C 1
ATOM 915 O O . HIS A 1 111 ? 3.474 2.572 -18.634 1.00 87.31 111 HIS A O 1
ATOM 921 N N . ASP A 1 112 ? 5.330 1.804 -17.625 1.00 89.94 112 ASP A N 1
ATOM 922 C CA . ASP A 1 112 ? 5.008 0.380 -17.767 1.00 89.94 112 ASP A CA 1
ATOM 923 C C . ASP A 1 112 ? 4.065 -0.139 -16.671 1.00 89.94 112 ASP A C 1
ATOM 925 O O . ASP A 1 112 ? 3.686 -1.312 -16.674 1.00 89.94 112 ASP A O 1
ATOM 929 N N . PHE A 1 113 ? 3.683 0.702 -15.706 1.00 91.81 113 PHE A N 1
ATOM 930 C CA . PHE A 1 113 ? 2.777 0.295 -14.642 1.00 91.81 113 PHE A CA 1
ATOM 931 C C . PHE A 1 113 ? 1.378 0.005 -15.191 1.00 91.81 113 PHE A C 1
ATOM 933 O O . PHE A 1 113 ? 0.751 0.848 -15.831 1.00 91.81 113 PHE A O 1
ATOM 940 N N . GLN A 1 114 ? 0.857 -1.181 -14.875 1.00 89.56 114 GLN A N 1
ATOM 941 C CA . GLN A 1 114 ? -0.471 -1.617 -15.296 1.00 89.56 114 GLN A CA 1
ATOM 942 C C . GLN A 1 114 ? -1.351 -1.909 -14.080 1.00 89.56 114 GLN A C 1
ATOM 944 O O . GLN A 1 114 ? -1.117 -2.850 -13.315 1.00 89.56 114 GLN A O 1
ATOM 949 N N . TRP A 1 115 ? -2.419 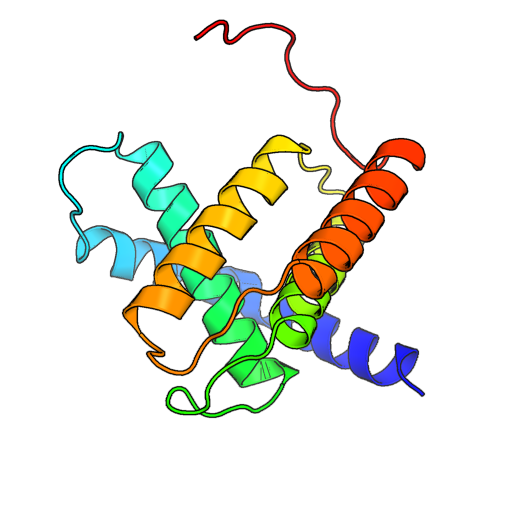-1.125 -13.923 1.00 91.31 115 TRP A N 1
ATOM 950 C CA . TRP A 1 115 ? -3.450 -1.391 -12.925 1.00 91.31 115 TRP A CA 1
ATOM 951 C C . TRP A 1 115 ? -4.581 -2.224 -13.530 1.00 91.31 115 TRP A C 1
ATOM 953 O O . TRP A 1 115 ? -5.484 -1.706 -14.184 1.00 91.31 115 TRP A O 1
ATOM 963 N N . THR A 1 116 ? -4.522 -3.540 -13.329 1.00 89.88 116 THR A N 1
ATOM 964 C CA . THR A 1 116 ? -5.488 -4.474 -13.919 1.00 89.88 116 THR A CA 1
ATOM 965 C C . THR A 1 116 ? -6.765 -4.600 -13.083 1.00 89.88 116 THR A C 1
ATOM 967 O O . THR A 1 116 ? -6.793 -4.314 -11.882 1.00 89.88 116 THR A O 1
ATOM 970 N N . ALA A 1 117 ? -7.833 -5.118 -13.697 1.00 88.00 117 ALA A N 1
ATOM 971 C CA . ALA A 1 117 ? -9.062 -5.466 -12.981 1.00 88.00 117 ALA A CA 1
ATOM 972 C C . ALA A 1 117 ? -8.815 -6.490 -11.856 1.00 88.00 117 ALA A C 1
ATOM 974 O O . ALA A 1 117 ? -9.450 -6.420 -10.805 1.00 88.00 117 ALA A O 1
ATOM 975 N N . HIS A 1 118 ? -7.857 -7.404 -12.044 1.00 86.12 118 HIS A N 1
ATOM 976 C CA . HIS A 1 118 ? -7.476 -8.380 -11.026 1.00 86.12 118 HIS A CA 1
ATOM 977 C C . HIS A 1 118 ? -6.865 -7.707 -9.786 1.00 86.12 118 HIS A C 1
ATOM 979 O O . HIS A 1 118 ? -7.265 -8.017 -8.663 1.00 86.12 118 HIS A O 1
ATOM 985 N N . ASN A 1 119 ? -5.975 -6.728 -9.982 1.00 87.31 119 ASN A N 1
ATOM 986 C CA . ASN A 1 119 ? -5.378 -5.954 -8.886 1.00 87.31 119 ASN A CA 1
ATOM 987 C C . ASN A 1 119 ? -6.453 -5.217 -8.082 1.00 87.31 119 ASN A C 1
ATOM 989 O O . ASN A 1 119 ? -6.451 -5.232 -6.850 1.00 87.31 119 ASN A O 1
ATOM 993 N N . ARG A 1 120 ? -7.424 -4.627 -8.791 1.00 88.00 120 ARG A N 1
ATOM 994 C CA . ARG A 1 120 ? -8.569 -3.955 -8.175 1.00 88.00 120 ARG A CA 1
ATOM 995 C C . ARG A 1 120 ? -9.391 -4.906 -7.308 1.00 88.00 120 ARG A C 1
ATOM 997 O O . ARG A 1 120 ? -9.641 -4.589 -6.152 1.00 88.00 120 ARG A O 1
ATOM 1004 N N . LEU A 1 121 ? -9.759 -6.076 -7.836 1.00 81.25 121 LEU A N 1
ATOM 1005 C CA . LEU A 1 121 ? -10.544 -7.076 -7.103 1.00 81.25 121 LEU A CA 1
ATOM 1006 C C . LEU A 1 121 ? -9.832 -7.569 -5.841 1.00 81.25 121 LEU A C 1
ATOM 1008 O O . LEU A 1 121 ? -10.468 -7.711 -4.797 1.00 81.25 121 LEU A O 1
ATOM 1012 N N . ARG A 1 122 ? -8.518 -7.806 -5.912 1.00 81.19 122 ARG A N 1
ATOM 1013 C CA . ARG A 1 122 ? -7.722 -8.221 -4.748 1.00 81.19 122 ARG A CA 1
ATOM 1014 C C . ARG A 1 122 ? -7.736 -7.164 -3.653 1.00 81.19 122 ARG A C 1
ATOM 1016 O O . ARG A 1 122 ? -8.030 -7.480 -2.499 1.00 81.19 122 ARG A O 1
ATOM 1023 N N . LEU A 1 123 ? -7.489 -5.910 -4.024 1.00 86.00 123 LEU A N 1
ATOM 1024 C CA . LEU A 1 123 ? -7.427 -4.814 -3.067 1.00 86.00 123 LEU A CA 1
ATOM 1025 C C . LEU A 1 123 ? -8.802 -4.450 -2.490 1.00 86.00 123 LEU A C 1
ATOM 1027 O O . LEU A 1 123 ? -8.921 -4.227 -1.288 1.00 86.00 123 LEU A O 1
ATOM 1031 N N . ASP A 1 124 ? -9.854 -4.453 -3.308 1.00 83.38 124 ASP A N 1
ATOM 1032 C CA . ASP A 1 124 ? -11.226 -4.286 -2.821 1.00 83.38 124 ASP A CA 1
ATOM 1033 C C . ASP A 1 124 ? -11.621 -5.446 -1.896 1.00 83.38 124 ASP A C 1
ATOM 1035 O O . ASP A 1 124 ? -12.227 -5.226 -0.849 1.00 83.38 124 ASP A O 1
ATOM 1039 N N . GLY A 1 125 ? -11.207 -6.675 -2.218 1.00 77.19 125 GLY A N 1
ATOM 1040 C CA . GLY A 1 125 ? -11.352 -7.831 -1.338 1.00 77.19 125 GLY A CA 1
ATOM 1041 C C . GLY A 1 125 ? -10.635 -7.639 -0.000 1.00 77.19 125 GLY A C 1
ATOM 1042 O O . GLY A 1 125 ? -11.196 -7.971 1.045 1.00 77.19 125 GLY A O 1
ATOM 1043 N N . LEU A 1 126 ? -9.428 -7.065 -0.006 1.00 81.50 126 LEU A N 1
ATOM 1044 C CA . LEU A 1 126 ? -8.727 -6.687 1.217 1.00 81.50 126 LEU A CA 1
ATOM 1045 C C . LEU A 1 126 ? -9.528 -5.655 2.019 1.00 81.50 126 LEU A C 1
ATOM 1047 O O . LEU A 1 126 ? -9.811 -5.888 3.192 1.00 81.50 126 LEU A O 1
ATOM 1051 N N . PHE A 1 127 ? -9.930 -4.546 1.402 1.00 83.44 127 PHE A N 1
ATOM 1052 C CA . PHE A 1 127 ? -10.660 -3.493 2.106 1.00 83.44 127 PHE A CA 1
ATOM 1053 C C . PHE A 1 127 ? -12.002 -3.985 2.649 1.00 83.44 127 PHE A C 1
ATOM 1055 O O . PHE A 1 127 ? -12.351 -3.647 3.775 1.00 83.44 127 PHE A O 1
ATOM 1062 N N . ASN A 1 128 ? -12.719 -4.836 1.916 1.00 76.06 128 ASN A N 1
ATOM 1063 C CA . ASN A 1 128 ? -13.964 -5.435 2.389 1.00 76.06 128 ASN A CA 1
ATOM 1064 C C . ASN A 1 128 ? -13.740 -6.349 3.598 1.00 76.06 128 ASN A C 1
ATOM 1066 O O . ASN A 1 128 ? -14.512 -6.281 4.551 1.00 76.06 128 ASN A O 1
ATOM 1070 N N . ARG A 1 129 ? -12.673 -7.163 3.615 1.00 76.88 129 ARG A N 1
ATOM 1071 C CA . ARG A 1 129 ? -12.330 -7.974 4.799 1.00 76.88 129 ARG A CA 1
ATOM 1072 C C . ARG A 1 129 ? -12.061 -7.100 6.023 1.00 76.88 129 ARG A C 1
ATOM 1074 O O . ARG A 1 129 ? -12.541 -7.422 7.103 1.00 76.88 129 ARG A O 1
ATOM 1081 N N . LEU A 1 130 ? -11.333 -5.999 5.840 1.00 74.75 130 LEU A N 1
ATOM 1082 C CA . LEU A 1 130 ? -11.059 -5.032 6.906 1.00 74.75 130 LEU A CA 1
ATOM 1083 C C . LEU A 1 130 ? -12.334 -4.297 7.361 1.00 74.75 130 LEU A C 1
ATOM 1085 O O . LEU A 1 130 ? -12.551 -4.055 8.544 1.00 74.75 130 LEU A O 1
ATOM 1089 N N . PHE A 1 131 ? -13.228 -3.970 6.435 1.00 73.38 131 PHE A N 1
ATOM 1090 C CA . PHE A 1 131 ? -14.500 -3.349 6.782 1.00 73.38 131 PHE A CA 1
ATOM 1091 C C . PHE A 1 131 ? -15.373 -4.283 7.625 1.00 73.38 131 PHE A C 1
ATOM 1093 O O . PHE A 1 131 ? -15.847 -3.891 8.689 1.00 73.38 131 PHE A O 1
ATOM 1100 N N . LEU A 1 132 ? -15.517 -5.540 7.199 1.00 69.31 132 LEU A N 1
ATOM 1101 C CA . LEU A 1 132 ? -16.312 -6.543 7.910 1.00 69.31 132 LEU A CA 1
ATOM 1102 C C . LEU A 1 132 ? -15.732 -6.919 9.279 1.00 69.31 132 LEU A C 1
ATOM 1104 O O . LEU A 1 132 ? -16.491 -7.284 10.171 1.00 69.31 132 LEU A O 1
ATOM 1108 N N . SER A 1 133 ? -14.415 -6.811 9.476 1.00 71.50 133 SER A N 1
ATOM 1109 C CA . SER A 1 133 ? -13.794 -7.043 10.784 1.00 71.50 133 SER A CA 1
ATOM 1110 C C . SER A 1 133 ? -13.934 -5.863 11.755 1.00 71.50 133 SER A C 1
ATOM 1112 O O . SER A 1 133 ? -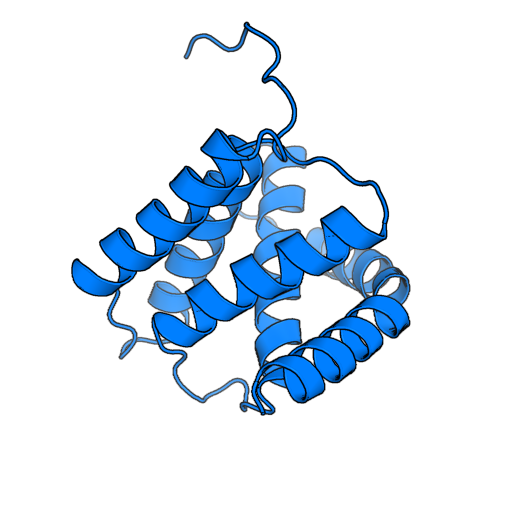13.444 -5.943 12.880 1.00 71.50 133 SER A O 1
ATOM 1114 N N . GLY A 1 134 ? -14.590 -4.766 11.352 1.00 66.44 134 GLY A N 1
ATOM 1115 C CA . GLY A 1 134 ? -14.842 -3.611 12.219 1.00 66.44 134 GLY A CA 1
ATOM 1116 C C . GLY A 1 134 ? -13.578 -2.834 12.604 1.00 66.44 134 GLY A C 1
ATOM 1117 O O . GLY A 1 134 ? -13.571 -2.107 13.603 1.00 66.44 134 GLY A O 1
ATOM 1118 N N . VAL A 1 135 ? -12.489 -2.990 11.840 1.00 69.12 135 VAL A N 1
ATOM 1119 C CA . VAL A 1 135 ? -11.216 -2.306 12.129 1.00 69.12 135 VAL A CA 1
ATOM 1120 C C . VAL A 1 135 ? -11.223 -0.840 11.702 1.00 69.12 135 VAL A C 1
ATOM 1122 O O . VAL A 1 135 ? -10.455 -0.039 12.241 1.00 69.12 135 VAL A O 1
ATOM 1125 N N . PHE A 1 136 ? -12.090 -0.466 10.757 1.00 70.25 136 PHE A N 1
ATOM 1126 C CA . PHE A 1 136 ? -12.233 0.927 10.356 1.00 70.25 136 PHE A CA 1
ATOM 1127 C C . PHE A 1 136 ? -13.008 1.732 11.404 1.00 70.25 136 PHE A C 1
ATOM 1129 O O . PHE A 1 136 ? -13.894 1.217 12.086 1.00 70.25 136 PHE A O 1
ATOM 1136 N N . LYS A 1 137 ? -12.669 3.019 11.544 1.00 65.62 137 LYS A N 1
ATOM 1137 C CA . LYS A 1 137 ? -13.516 3.955 12.298 1.00 65.62 137 LYS A CA 1
ATOM 1138 C C . LYS A 1 137 ? -14.852 4.103 11.586 1.00 65.62 137 LYS A C 1
ATOM 1140 O O . LYS A 1 137 ? -14.877 4.207 10.359 1.00 65.62 137 LYS A O 1
ATOM 1145 N N . GLU A 1 138 ? -15.924 4.187 12.370 1.00 56.31 138 GLU A N 1
ATOM 1146 C CA . GLU A 1 138 ? -17.193 4.703 11.870 1.00 56.31 138 GLU A CA 1
ATOM 1147 C C . GLU A 1 138 ? -16.959 6.083 11.267 1.00 56.31 138 GLU A C 1
ATOM 1149 O O . GLU A 1 138 ? -16.277 6.939 11.843 1.00 56.31 138 GLU A O 1
ATOM 1154 N N . GLU A 1 139 ? -17.480 6.275 10.065 1.00 57.38 139 GLU A N 1
ATOM 1155 C CA . GLU A 1 139 ? -17.346 7.547 9.384 1.00 57.38 139 GLU A CA 1
ATOM 1156 C C . GLU A 1 139 ? -18.283 8.565 10.043 1.00 57.38 139 GLU A C 1
ATOM 1158 O O . GLU A 1 139 ? -19.430 8.229 10.364 1.00 57.38 139 GLU A O 1
ATOM 1163 N N . PRO A 1 140 ? -17.842 9.817 10.256 1.00 44.53 140 PRO A N 1
ATOM 1164 C CA . PRO A 1 140 ? -18.776 10.867 10.622 1.00 44.53 140 PRO A CA 1
ATOM 1165 C C . PRO A 1 140 ? -19.822 10.968 9.507 1.00 44.53 140 PRO A C 1
ATOM 1167 O O . PRO A 1 140 ? -19.478 11.144 8.342 1.00 44.53 140 PRO A O 1
ATOM 1170 N N . LYS A 1 141 ? -21.105 10.843 9.864 1.00 41.78 141 LYS A N 1
ATOM 1171 C CA . LYS A 1 141 ? -22.247 10.724 8.935 1.00 41.78 141 LYS A CA 1
ATOM 1172 C C . LYS A 1 141 ? -22.498 11.928 8.009 1.00 41.78 141 LYS A C 1
ATOM 1174 O O . LYS A 1 141 ? -23.548 11.980 7.388 1.00 41.78 141 LYS A O 1
ATOM 1179 N N . ASN A 1 142 ? -21.579 12.881 7.881 1.00 43.59 142 ASN A N 1
ATOM 1180 C CA . ASN A 1 142 ? -21.791 14.103 7.114 1.00 43.59 142 ASN A CA 1
ATOM 1181 C C . ASN A 1 142 ? -20.509 14.539 6.404 1.00 43.59 142 ASN A C 1
ATOM 1183 O O . ASN A 1 142 ? -19.704 15.212 7.035 1.00 43.59 142 ASN A O 1
ATOM 1187 N N . ILE A 1 143 ? -20.373 14.232 5.108 1.00 37.72 143 ILE A N 1
ATOM 1188 C CA . ILE A 1 143 ? -20.044 15.232 4.074 1.00 37.72 143 ILE A CA 1
ATOM 1189 C C . ILE A 1 143 ? -20.769 14.805 2.790 1.00 37.72 143 ILE A C 1
ATOM 1191 O O . ILE A 1 143 ? -20.296 13.984 2.009 1.00 37.72 143 ILE A O 1
ATOM 1195 N N . THR A 1 144 ? -21.977 15.327 2.609 1.00 36.66 144 THR A N 1
ATOM 1196 C CA . THR A 1 144 ? -22.673 15.338 1.323 1.00 36.66 144 THR A CA 1
ATOM 1197 C C . THR A 1 144 ? -21.934 16.280 0.370 1.00 36.66 144 THR A C 1
ATOM 1199 O O . THR A 1 144 ? -21.904 17.474 0.644 1.00 36.66 144 THR A O 1
ATOM 1202 N N . ARG A 1 145 ? -21.450 15.704 -0.741 1.00 35.22 145 ARG A N 1
ATOM 1203 C CA . ARG A 1 145 ? -20.967 16.311 -2.001 1.00 35.22 145 ARG A CA 1
ATOM 1204 C C . ARG A 1 145 ? -19.727 17.202 -1.968 1.00 35.22 145 ARG A C 1
ATOM 1206 O O . ARG A 1 145 ? -19.785 18.317 -1.417 1.00 35.22 145 ARG A O 1
#

pLDDT: mean 70.64, std 17.78, range [33.16, 92.56]

Foldseek 3Di:
DVVVLLVVLLVQCVVCVVVLVVVLVVVLVVDDDPDDDSVLSSLLSSLQSLLCCSCCPRVVHDPLDQDALVSVLSSVVSVLVNCVVVVHAAALVSVVSSSVSNVVVSVVRPVPYDDDPVSVVSNVVVSVVCVVVVSHDDDDPDDDD

Organism: Colletotrichum sublineola (NCBI:txid1173701)